Protein AF-A0A1I2KSP2-F1 (afdb_monomer)

Secondary structure (DSSP, 8-state):
-PPP-S-GGG--EEEEEETTTTEEEEEE--HHHHHHHHHTTPPPSEEEEETTEEEEEEEEEEGGGHHHHHHTTTT---

Solvent-accessible surface area (backbone atoms only — not comparable to full-atom values): 4703 Å² total; per-residue (Å²): 134,66,63,76,77,60,55,78,90,72,48,48,71,50,77,47,77,39,79,88,82,37,34,37,36,38,39,34,37,37,29,70,52,53,46,51,42,47,75,70,72,51,69,66,76,44,77,44,67,56,96,86,40,68,45,35,40,28,36,71,47,48,54,91,56,40,68,64,49,63,75,67,44,76,80,60,83,128

Structure (mmCIF, N/CA/C/O backbone):
data_AF-A0A1I2KSP2-F1
#
_entry.id   AF-A0A1I2KSP2-F1
#
loop_
_atom_site.group_PDB
_atom_site.id
_atom_site.type_symbol
_atom_site.label_atom_id
_atom_site.label_alt_id
_atom_site.label_comp_id
_atom_site.label_asym_id
_atom_site.label_entity_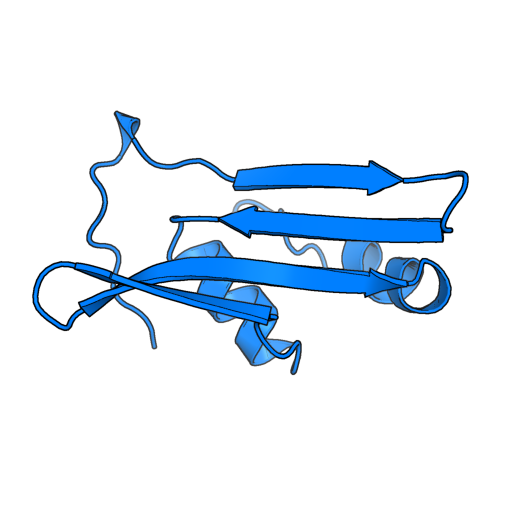id
_atom_site.label_seq_id
_atom_site.pdbx_PDB_ins_code
_atom_site.Cartn_x
_atom_site.Cartn_y
_atom_site.Cartn_z
_atom_site.occupancy
_atom_site.B_iso_or_equiv
_atom_site.auth_seq_id
_atom_site.auth_comp_id
_atom_site.auth_asym_id
_atom_site.auth_atom_id
_atom_site.pdbx_PDB_model_num
ATOM 1 N N . MET A 1 1 ? -14.131 -4.248 2.937 1.00 84.38 1 MET A N 1
ATOM 2 C CA . MET A 1 1 ? -13.498 -2.988 3.379 1.00 84.38 1 MET A CA 1
ATOM 3 C C . MET A 1 1 ? -12.683 -3.300 4.624 1.00 84.38 1 MET A C 1
ATOM 5 O O . MET A 1 1 ? -13.242 -3.855 5.561 1.00 84.38 1 MET A O 1
ATOM 9 N N . ILE A 1 2 ? -11.375 -3.051 4.596 1.00 92.69 2 ILE A N 1
AT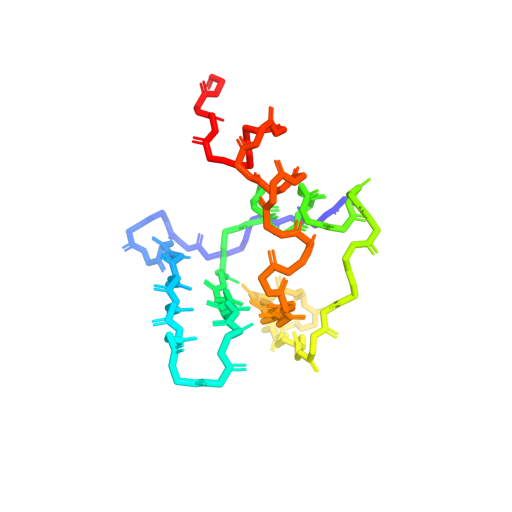OM 10 C CA . ILE A 1 2 ? -10.465 -3.309 5.723 1.00 92.69 2 ILE A CA 1
ATOM 11 C C . ILE A 1 2 ? -10.671 -2.230 6.788 1.00 92.69 2 ILE A C 1
ATOM 13 O O . ILE A 1 2 ? -10.740 -1.048 6.446 1.00 92.69 2 ILE A O 1
ATOM 17 N N . LYS A 1 3 ? -10.764 -2.642 8.055 1.00 94.75 3 LYS A N 1
ATOM 18 C CA . LYS A 1 3 ? -10.915 -1.770 9.226 1.00 94.75 3 LYS A CA 1
ATOM 19 C C . LYS A 1 3 ? -9.550 -1.250 9.699 1.00 94.75 3 LYS A C 1
ATOM 21 O O . LYS A 1 3 ? -8.554 -1.959 9.598 1.00 94.75 3 LYS A O 1
ATOM 26 N N . GLN A 1 4 ? -9.502 -0.023 10.224 1.00 96.44 4 GLN A N 1
ATOM 27 C CA . GLN A 1 4 ? -8.307 0.491 10.900 1.00 96.44 4 GLN A CA 1
ATOM 28 C C . GLN A 1 4 ? -8.207 -0.112 12.303 1.00 96.44 4 GLN A C 1
ATOM 30 O O . GLN A 1 4 ? -9.106 0.102 13.115 1.00 96.44 4 GLN A O 1
ATOM 35 N N . ILE A 1 5 ? -7.118 -0.833 12.581 1.00 96.00 5 ILE A N 1
ATOM 36 C CA . ILE A 1 5 ? -6.863 -1.432 13.904 1.00 96.00 5 ILE A CA 1
ATOM 37 C C . ILE A 1 5 ? -5.587 -0.923 14.575 1.00 96.00 5 ILE A C 1
ATOM 39 O O . ILE A 1 5 ? -5.439 -1.075 15.780 1.00 96.00 5 ILE A O 1
ATOM 43 N N . ILE A 1 6 ? -4.674 -0.325 13.805 1.00 96.56 6 ILE A N 1
ATOM 44 C CA . ILE A 1 6 ? -3.447 0.272 14.335 1.00 96.56 6 ILE A CA 1
ATOM 45 C C . ILE A 1 6 ? -3.738 1.690 14.828 1.00 96.56 6 ILE A C 1
ATOM 47 O O . ILE A 1 6 ? -4.371 2.474 14.105 1.00 96.56 6 ILE A O 1
ATOM 51 N N . GLU A 1 7 ? -3.257 1.992 16.035 1.00 95.81 7 GLU A N 1
ATOM 52 C CA . GLU A 1 7 ? -3.304 3.310 16.676 1.00 95.81 7 GLU A CA 1
ATOM 53 C C . GLU A 1 7 ? -2.738 4.398 15.764 1.00 95.81 7 GLU A C 1
ATOM 55 O O . GLU A 1 7 ? 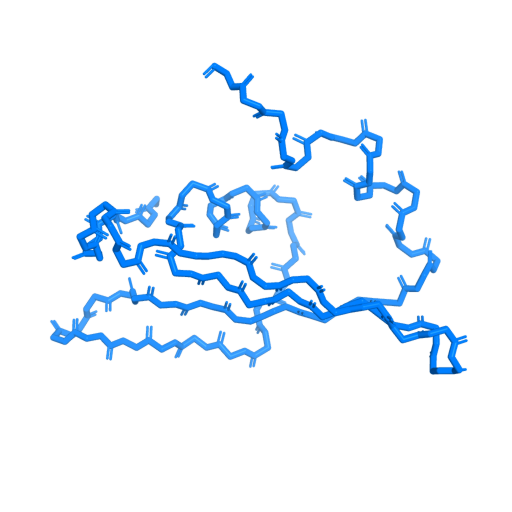-1.851 4.149 14.948 1.00 95.81 7 GLU A O 1
ATOM 60 N N . GLN A 1 8 ? -3.282 5.608 15.861 1.00 94.44 8 GLN A N 1
ATOM 61 C CA . GLN A 1 8 ? -3.029 6.671 14.889 1.00 94.44 8 GLN A CA 1
ATOM 62 C C . GLN A 1 8 ? -1.551 7.071 14.816 1.00 94.44 8 GLN A C 1
ATOM 64 O O . GLN A 1 8 ? -1.027 7.283 13.726 1.00 94.44 8 GLN A O 1
ATOM 69 N N . GLU A 1 9 ? -0.886 7.133 15.959 1.00 95.50 9 GLU A N 1
ATOM 70 C CA . GLU A 1 9 ? 0.538 7.414 16.133 1.00 95.50 9 GLU A CA 1
ATOM 71 C C . GLU A 1 9 ? 1.450 6.318 15.568 1.00 95.50 9 GLU A C 1
ATOM 73 O O . GLU A 1 9 ? 2.586 6.599 15.195 1.00 95.50 9 GLU A O 1
ATOM 78 N N . CYS A 1 10 ? 0.943 5.088 15.461 1.00 95.75 10 CYS A N 1
ATOM 79 C CA . CYS A 1 10 ? 1.663 3.939 14.919 1.00 95.75 10 CYS A CA 1
ATOM 80 C C . CYS A 1 10 ? 1.364 3.711 13.428 1.00 95.75 10 CYS A C 1
ATOM 82 O O . CYS A 1 10 ? 1.903 2.783 12.820 1.00 95.75 10 CYS A O 1
ATOM 84 N N . GLN A 1 11 ? 0.476 4.512 12.828 1.00 96.88 11 GLN A N 1
ATOM 85 C CA . GLN A 1 11 ? 0.151 4.393 11.412 1.00 96.88 11 GLN A CA 1
ATOM 86 C C . GLN A 1 11 ? 1.283 4.939 10.548 1.00 96.88 11 GLN A C 1
ATOM 88 O O . GLN A 1 11 ? 1.636 6.114 10.614 1.00 96.88 11 GLN A O 1
ATOM 93 N N . GLU A 1 12 ? 1.774 4.108 9.642 1.00 96.31 12 GLU A N 1
ATOM 94 C CA . GLU A 1 12 ? 2.839 4.447 8.719 1.00 96.31 12 GLU A CA 1
ATOM 95 C C . GLU A 1 12 ? 2.579 3.887 7.320 1.00 96.31 12 GLU A C 1
ATOM 97 O O . GLU A 1 12 ? 1.769 2.986 7.069 1.00 96.31 12 GLU A O 1
ATOM 102 N N . THR A 1 13 ? 3.255 4.485 6.351 1.00 96.25 13 THR A N 1
ATOM 103 C CA . THR A 1 13 ? 3.328 3.969 4.991 1.00 96.25 13 THR A CA 1
ATOM 104 C C . THR A 1 13 ? 4.726 4.229 4.478 1.00 96.25 13 THR A C 1
ATOM 106 O O . THR A 1 13 ? 5.134 5.379 4.340 1.00 96.25 13 THR A O 1
ATOM 109 N N . ASN A 1 14 ? 5.437 3.148 4.192 1.00 95.56 14 ASN A N 1
ATOM 110 C CA . ASN A 1 14 ? 6.808 3.177 3.721 1.00 95.56 14 ASN A CA 1
ATOM 111 C C . ASN A 1 14 ? 6.806 2.891 2.223 1.00 95.56 14 ASN A C 1
ATOM 113 O O . ASN A 1 14 ? 6.307 1.857 1.780 1.00 95.56 14 ASN A O 1
ATOM 117 N N . ILE A 1 15 ? 7.346 3.828 1.448 1.00 93.19 15 ILE A N 1
ATOM 118 C CA . ILE A 1 15 ? 7.483 3.710 -0.003 1.00 93.19 15 ILE A CA 1
ATOM 119 C C . ILE A 1 15 ? 8.971 3.625 -0.302 1.00 93.19 15 ILE A C 1
ATOM 121 O O . ILE A 1 15 ? 9.719 4.567 -0.048 1.00 93.19 15 ILE A O 1
ATOM 125 N N . ASN A 1 16 ? 9.394 2.497 -0.852 1.00 93.06 16 ASN A N 1
ATOM 126 C CA . ASN A 1 16 ? 10.749 2.293 -1.328 1.00 93.06 16 ASN A CA 1
ATOM 127 C C . ASN A 1 16 ? 10.734 2.291 -2.858 1.00 93.06 16 ASN A C 1
ATOM 129 O O . ASN A 1 16 ? 9.953 1.568 -3.478 1.00 93.06 16 ASN A O 1
ATOM 133 N N . ILE A 1 17 ? 11.576 3.133 -3.451 1.00 90.50 17 ILE A N 1
ATOM 134 C CA . ILE A 1 17 ? 11.733 3.253 -4.898 1.00 90.50 17 ILE A CA 1
ATOM 135 C C . ILE A 1 17 ? 13.132 2.760 -5.238 1.00 90.50 17 ILE A C 1
ATOM 137 O O . ILE A 1 17 ? 14.122 3.387 -4.862 1.00 90.50 17 ILE A O 1
ATOM 141 N N . ASP A 1 18 ? 13.192 1.651 -5.960 1.00 89.88 18 ASP A N 1
ATOM 142 C CA . ASP A 1 18 ? 14.431 1.061 -6.433 1.00 89.88 18 ASP A CA 1
ATOM 143 C C . ASP A 1 18 ? 14.618 1.398 -7.914 1.00 89.88 18 ASP A C 1
ATOM 145 O O . ASP A 1 18 ? 13.915 0.883 -8.786 1.00 89.88 18 ASP A O 1
ATOM 149 N N . TYR A 1 19 ? 15.549 2.307 -8.200 1.00 85.12 19 TYR A N 1
ATOM 150 C CA . TYR A 1 19 ? 15.836 2.747 -9.566 1.00 85.12 19 TYR A CA 1
ATOM 151 C C . TYR A 1 19 ? 16.641 1.727 -10.369 1.00 85.12 19 TYR A C 1
ATOM 153 O O . TYR A 1 19 ? 16.556 1.737 -11.599 1.00 85.12 19 TYR A O 1
ATOM 161 N N . TYR A 1 20 ? 17.422 0.877 -9.698 1.00 89.62 20 TYR A N 1
ATOM 162 C CA . TYR A 1 20 ? 18.225 -0.139 -10.368 1.00 89.62 20 TYR A CA 1
ATOM 163 C C . TYR A 1 20 ? 17.314 -1.260 -10.870 1.00 89.62 20 TYR A C 1
ATOM 165 O O . TYR A 1 20 ? 17.271 -1.535 -12.071 1.00 89.62 20 TYR A O 1
ATOM 173 N N . ASP A 1 21 ? 16.492 -1.798 -9.969 1.00 90.12 21 ASP A N 1
ATOM 174 C CA . ASP A 1 21 ? 15.523 -2.852 -10.282 1.00 90.12 21 ASP A CA 1
ATOM 175 C C . ASP A 1 21 ? 14.264 -2.315 -10.988 1.00 90.12 21 ASP A C 1
ATOM 177 O O . ASP A 1 21 ? 13.466 -3.086 -11.523 1.00 90.12 21 ASP A O 1
ATOM 181 N N . LYS A 1 22 ? 14.068 -0.988 -11.010 1.00 89.44 22 LYS A N 1
ATOM 182 C CA . LYS A 1 22 ? 12.876 -0.302 -11.545 1.00 89.44 22 LYS A CA 1
ATOM 183 C C . LYS A 1 22 ? 11.576 -0.802 -10.908 1.00 89.44 22 LYS A C 1
ATOM 185 O O . LYS A 1 22 ? 10.570 -1.017 -11.596 1.00 89.44 22 LYS A O 1
ATOM 190 N N . VAL A 1 23 ? 11.582 -0.953 -9.586 1.00 91.31 23 VAL A N 1
ATOM 191 C CA . VAL A 1 23 ? 10.434 -1.418 -8.795 1.00 91.31 23 VAL A CA 1
ATOM 192 C C . VAL A 1 23 ? 10.119 -0.483 -7.641 1.00 91.31 23 VAL A C 1
ATOM 194 O O . VAL A 1 23 ? 10.977 0.211 -7.099 1.00 91.31 23 VAL A O 1
ATOM 197 N N . ILE A 1 24 ? 8.851 -0.481 -7.256 1.00 91.12 24 ILE A N 1
ATOM 198 C CA . ILE A 1 24 ? 8.323 0.306 -6.153 1.00 91.12 24 ILE A CA 1
ATOM 199 C C . ILE A 1 24 ? 7.664 -0.649 -5.188 1.00 91.12 24 ILE A C 1
ATOM 201 O O . ILE A 1 24 ? 6.799 -1.443 -5.564 1.00 91.12 24 ILE A O 1
ATOM 205 N N . ARG A 1 25 ? 8.096 -0.557 -3.937 1.00 94.12 25 ARG A N 1
ATOM 206 C CA . ARG A 1 25 ? 7.614 -1.379 -2.839 1.00 94.12 25 ARG A CA 1
ATOM 207 C C . ARG A 1 25 ? 6.896 -0.479 -1.858 1.00 94.12 25 ARG A C 1
ATOM 209 O O . ARG A 1 25 ? 7.421 0.559 -1.458 1.00 94.12 25 ARG A O 1
ATOM 216 N N . ILE A 1 26 ? 5.691 -0.874 -1.486 1.00 95.25 26 ILE A N 1
ATOM 217 C CA . ILE A 1 26 ? 4.884 -0.156 -0.509 1.00 95.25 26 ILE A CA 1
ATOM 218 C C . ILE A 1 26 ? 4.598 -1.106 0.624 1.00 95.25 26 ILE A C 1
ATOM 220 O O . ILE A 1 26 ? 4.043 -2.173 0.401 1.00 95.25 26 ILE A O 1
ATOM 224 N N . TYR A 1 27 ? 4.931 -0.692 1.831 1.00 97.50 27 TYR A N 1
ATOM 225 C CA . TYR A 1 27 ? 4.399 -1.273 3.048 1.00 97.50 27 TYR A CA 1
ATOM 226 C C . TYR A 1 27 ? 3.454 -0.259 3.685 1.00 97.50 27 TYR A C 1
ATOM 228 O O . TYR A 1 27 ? 3.747 0.937 3.712 1.00 97.50 27 TYR A O 1
ATOM 236 N N . THR A 1 28 ? 2.313 -0.712 4.191 1.00 97.88 28 THR A N 1
ATOM 237 C CA . THR A 1 28 ? 1.390 0.154 4.922 1.00 97.88 28 THR A CA 1
ATOM 238 C C . THR A 1 28 ? 0.607 -0.636 5.958 1.00 97.88 28 THR A C 1
ATOM 240 O O . THR A 1 28 ? 0.156 -1.752 5.697 1.00 97.88 28 THR A O 1
ATOM 243 N N . ASN A 1 29 ? 0.404 -0.025 7.120 1.00 97.69 29 ASN A N 1
ATOM 244 C CA . ASN A 1 29 ? -0.535 -0.481 8.146 1.00 97.69 29 ASN A CA 1
ATOM 245 C C . ASN A 1 29 ? -1.766 0.456 8.248 1.00 97.69 29 ASN A C 1
ATOM 247 O O . ASN A 1 29 ? -2.583 0.383 9.172 1.00 97.69 29 ASN A O 1
ATOM 251 N N . LYS A 1 30 ? -1.913 1.353 7.261 1.00 97.25 30 LYS A N 1
ATOM 252 C CA . LYS A 1 30 ? -3.017 2.303 7.147 1.00 97.25 30 LYS A CA 1
ATOM 2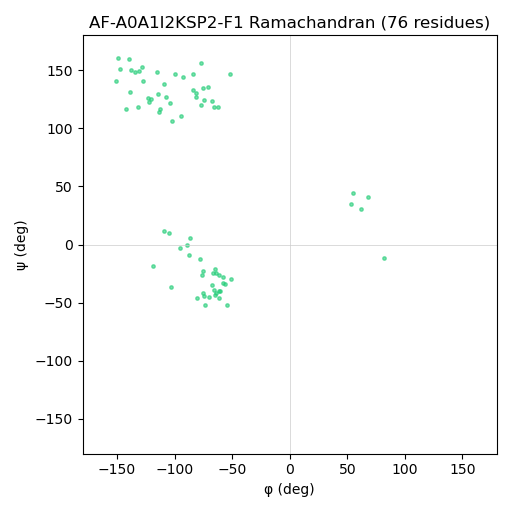53 C C . LYS A 1 30 ? -4.106 1.723 6.248 1.00 97.25 30 LYS A C 1
ATOM 255 O O . LYS A 1 30 ? -3.954 1.607 5.031 1.00 97.25 30 LYS A O 1
ATOM 260 N N . SER A 1 31 ? -5.247 1.392 6.842 1.00 96.50 31 SER A N 1
ATOM 261 C CA . SER A 1 31 ? -6.384 0.746 6.168 1.00 96.50 31 SER A CA 1
ATOM 262 C C . SER A 1 31 ? -6.901 1.513 4.955 1.00 96.50 31 SER A C 1
ATOM 264 O O . SER A 1 31 ? -7.311 0.899 3.971 1.00 96.50 31 SER A O 1
ATOM 266 N N . THR A 1 32 ? -6.852 2.845 4.969 1.00 94.94 32 THR A N 1
ATOM 267 C CA . THR A 1 32 ? -7.274 3.662 3.823 1.00 94.94 32 THR A CA 1
ATOM 268 C C . THR A 1 32 ? -6.369 3.460 2.611 1.00 94.94 32 THR A C 1
ATOM 270 O O . THR A 1 32 ? -6.874 3.358 1.494 1.00 94.94 32 THR A O 1
ATOM 273 N N . VAL A 1 33 ? -5.055 3.328 2.815 1.00 93.94 33 VAL A N 1
ATOM 274 C CA . VAL A 1 33 ? -4.094 3.041 1.740 1.00 93.94 33 VAL A CA 1
ATOM 275 C C . VAL A 1 33 ? -4.275 1.607 1.246 1.00 93.94 33 VAL A C 1
ATOM 277 O O . VAL A 1 33 ? -4.394 1.405 0.040 1.00 93.94 33 VAL A O 1
ATOM 280 N N . MET A 1 34 ? -4.406 0.632 2.156 1.00 96.12 34 MET A N 1
ATOM 281 C CA . MET A 1 34 ? -4.679 -0.768 1.792 1.00 96.12 34 MET A CA 1
ATOM 282 C C . MET A 1 34 ? -5.933 -0.889 0.915 1.00 96.12 34 MET A C 1
ATOM 284 O O . MET A 1 34 ? -5.875 -1.438 -0.182 1.00 96.12 34 MET A O 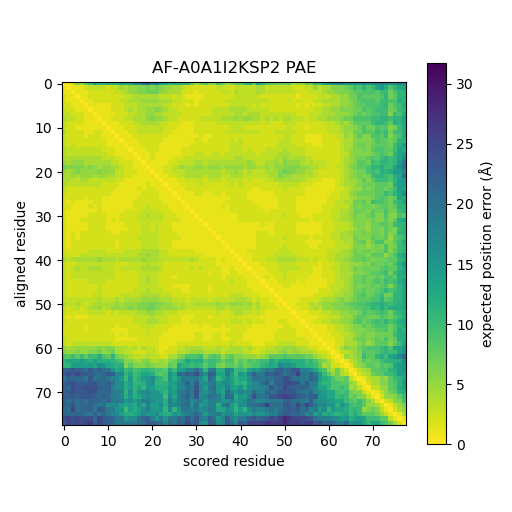1
ATOM 288 N N . ASN A 1 35 ? -7.058 -0.311 1.353 1.00 94.88 35 ASN A N 1
ATOM 289 C CA . ASN A 1 35 ? -8.304 -0.334 0.585 1.00 94.88 35 ASN A CA 1
ATOM 290 C C . ASN A 1 35 ? -8.148 0.353 -0.784 1.00 94.88 35 ASN A C 1
ATOM 292 O O . ASN A 1 35 ? -8.673 -0.157 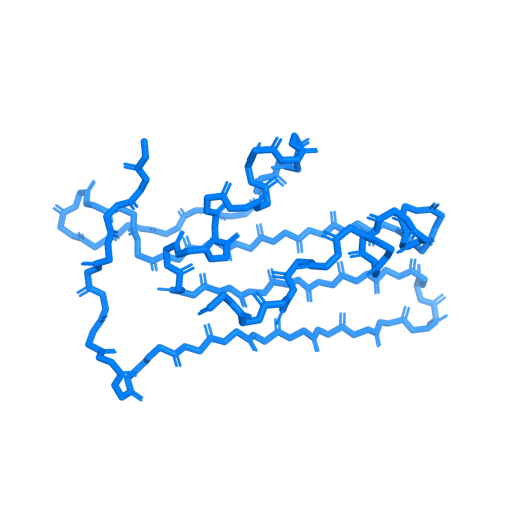-1.769 1.00 94.88 35 ASN A O 1
ATOM 296 N N . ARG A 1 36 ? -7.422 1.479 -0.881 1.00 92.00 36 ARG A N 1
ATOM 297 C CA . ARG A 1 36 ? -7.166 2.152 -2.170 1.00 92.00 36 ARG A CA 1
ATOM 298 C C . ARG A 1 36 ? -6.386 1.257 -3.132 1.00 92.00 36 ARG A C 1
ATOM 300 O O . ARG A 1 36 ? -6.782 1.145 -4.287 1.00 92.00 36 ARG A O 1
ATOM 307 N N . LEU A 1 37 ? -5.324 0.607 -2.659 1.00 91.19 37 LEU A N 1
ATOM 308 C CA . LEU A 1 37 ? -4.495 -0.277 -3.484 1.00 91.19 37 LEU A CA 1
ATOM 309 C C . LEU A 1 37 ? -5.282 -1.498 -3.971 1.00 91.19 37 LEU A C 1
ATOM 311 O O . LEU A 1 37 ? -5.247 -1.809 -5.161 1.00 91.19 37 LEU A O 1
ATOM 315 N N . LEU A 1 38 ? -6.074 -2.113 -3.092 1.00 92.62 38 LEU A N 1
ATOM 316 C CA . LEU A 1 38 ? -6.956 -3.221 -3.464 1.00 92.62 38 LEU A CA 1
ATOM 317 C C . LEU A 1 38 ? -8.037 -2.791 -4.464 1.00 92.62 38 LEU A C 1
ATOM 319 O O . LEU A 1 38 ? -8.270 -3.486 -5.446 1.00 92.62 38 LEU A O 1
ATOM 323 N N . ASN A 1 39 ? -8.649 -1.617 -4.274 1.00 90.75 39 ASN A N 1
ATOM 324 C CA . ASN A 1 39 ? -9.645 -1.074 -5.208 1.00 90.75 39 ASN A CA 1
ATOM 325 C C . ASN A 1 39 ? -9.052 -0.749 -6.590 1.00 90.75 39 ASN A C 1
ATOM 327 O O . ASN A 1 39 ? -9.783 -0.654 -7.574 1.00 90.75 39 ASN A O 1
ATOM 331 N N . MET A 1 40 ? -7.735 -0.560 -6.675 1.00 86.25 40 MET A N 1
ATOM 332 C CA . MET A 1 40 ? -7.007 -0.398 -7.934 1.00 86.25 40 MET A CA 1
ATOM 333 C C . MET A 1 40 ? -6.577 -1.736 -8.552 1.00 86.25 40 MET A C 1
ATOM 335 O O . MET A 1 40 ? -5.890 -1.724 -9.573 1.00 86.25 40 MET A O 1
ATOM 339 N N . ASN A 1 41 ? -6.996 -2.865 -7.970 1.00 88.81 41 ASN A N 1
ATOM 340 C CA . ASN A 1 41 ? -6.621 -4.226 -8.351 1.00 88.81 41 ASN A CA 1
ATOM 341 C C . ASN A 1 41 ? -5.115 -4.513 -8.217 1.00 88.81 41 ASN A C 1
ATOM 343 O O . ASN A 1 41 ? -4.570 -5.312 -8.978 1.00 88.81 41 ASN A O 1
ATOM 347 N N . TYR A 1 42 ? -4.425 -3.867 -7.269 1.00 89.81 42 TYR A N 1
ATOM 348 C CA . TYR A 1 42 ? -3.083 -4.305 -6.889 1.00 89.81 42 TYR A CA 1
ATOM 349 C C . TYR A 1 42 ? -3.176 -5.469 -5.910 1.00 89.81 42 TYR A C 1
ATOM 351 O O . TYR A 1 42 ? -3.830 -5.373 -4.871 1.00 89.81 42 TYR A O 1
ATOM 359 N N . GLU A 1 43 ? -2.481 -6.554 -6.233 1.00 92.88 43 GLU A N 1
ATOM 360 C CA . GLU A 1 43 ? -2.390 -7.720 -5.366 1.00 92.88 43 GLU A CA 1
ATOM 361 C C . GLU A 1 43 ? -1.329 -7.489 -4.278 1.00 92.88 43 GLU A C 1
ATOM 363 O O . GLU A 1 43 ? -0.210 -7.060 -4.587 1.00 92.88 43 GLU A O 1
ATOM 368 N N . PRO A 1 44 ? -1.656 -7.734 -2.998 1.00 96.12 44 PRO A N 1
ATOM 369 C CA . PRO A 1 44 ? -0.680 -7.654 -1.926 1.00 96.12 44 PRO A CA 1
ATOM 370 C C . PRO A 1 44 ? 0.308 -8.820 -2.022 1.00 96.12 44 PRO A C 1
ATOM 372 O O . PRO A 1 44 ? -0.080 -9.974 -2.198 1.00 96.12 44 PRO A O 1
ATOM 375 N N . LYS A 1 45 ? 1.594 -8.514 -1.853 1.00 96.88 45 LYS A N 1
ATOM 376 C CA . LYS A 1 45 ? 2.679 -9.496 -1.778 1.00 96.88 45 LYS A CA 1
ATOM 377 C C . LYS A 1 45 ? 2.682 -10.202 -0.423 1.00 96.88 45 LYS A C 1
ATOM 379 O O . LYS A 1 45 ? 2.833 -11.415 -0.378 1.00 96.88 45 LYS A O 1
ATOM 384 N N . ASN A 1 46 ? 2.459 -9.449 0.657 1.00 97.38 46 ASN A N 1
ATOM 385 C CA . ASN A 1 46 ? 2.270 -9.979 2.007 1.00 97.38 46 ASN A CA 1
ATOM 386 C C . ASN A 1 46 ? 1.031 -9.355 2.658 1.00 97.38 46 ASN A C 1
ATOM 388 O O . ASN A 1 46 ? 0.697 -8.195 2.398 1.00 97.38 46 ASN A O 1
ATOM 392 N N . ILE A 1 47 ? 0.381 -10.125 3.533 1.00 97.88 47 ILE A N 1
ATOM 393 C CA . ILE A 1 47 ? -0.727 -9.680 4.381 1.00 97.88 47 ILE A CA 1
ATOM 394 C C . ILE A 1 47 ? -0.435 -10.155 5.801 1.00 97.88 47 ILE A C 1
ATOM 396 O O . ILE A 1 47 ? -0.414 -11.361 6.051 1.00 97.88 47 ILE A O 1
ATOM 400 N N . ASP A 1 48 ? -0.289 -9.217 6.728 1.00 97.50 48 ASP A N 1
ATOM 401 C CA . ASP A 1 48 ? -0.106 -9.529 8.141 1.00 97.50 48 ASP A CA 1
ATOM 402 C C . ASP A 1 48 ? -1.431 -9.379 8.886 1.00 97.50 48 ASP A C 1
ATOM 404 O O . ASP A 1 48 ? -2.279 -8.537 8.555 1.00 97.50 48 ASP A O 1
ATOM 408 N N . LYS A 1 49 ? -1.623 -10.215 9.909 1.00 97.06 49 LYS A N 1
ATOM 409 C CA . LYS A 1 49 ? -2.821 -10.198 10.748 1.00 97.06 49 LYS A CA 1
ATOM 410 C C . LYS A 1 49 ? -2.456 -10.110 12.219 1.00 97.06 49 LYS A C 1
ATOM 412 O O . LYS A 1 49 ? -1.560 -10.808 12.684 1.00 97.06 49 LYS A O 1
ATOM 417 N N . MET A 1 50 ? -3.231 -9.329 12.959 1.00 92.69 50 MET A N 1
ATOM 418 C CA . MET A 1 50 ? -3.182 -9.237 14.412 1.00 92.69 50 MET A CA 1
ATOM 419 C C . MET A 1 50 ? -4.566 -9.588 14.954 1.00 92.69 50 MET A C 1
ATOM 421 O O . MET A 1 50 ? -5.561 -8.983 14.560 1.00 92.69 50 MET A O 1
ATOM 425 N N . ASN A 1 51 ? -4.649 -10.604 15.817 1.00 93.06 51 ASN A N 1
ATOM 426 C CA . ASN A 1 51 ? -5.917 -11.109 16.365 1.00 93.06 51 ASN A CA 1
ATOM 427 C C . ASN A 1 51 ? -6.963 -11.470 15.287 1.00 93.06 51 ASN A C 1
ATOM 429 O O . ASN A 1 51 ? -8.159 -11.272 15.470 1.00 93.06 51 ASN A O 1
ATOM 433 N N . GLY A 1 52 ? -6.513 -11.985 14.138 1.00 93.81 52 GLY A N 1
ATOM 434 C CA . GLY A 1 52 ? -7.379 -12.363 13.014 1.00 93.81 52 GLY A CA 1
ATOM 435 C C . GLY A 1 52 ? -7.796 -11.210 12.091 1.00 93.81 52 GLY A C 1
ATOM 436 O O . GLY A 1 52 ? -8.268 -11.479 10.984 1.00 93.81 52 GLY A O 1
ATOM 437 N N . GLU A 1 53 ? -7.560 -9.952 12.475 1.00 95.44 53 GLU A N 1
ATOM 438 C CA . GLU A 1 53 ? -7.805 -8.769 11.643 1.00 95.44 53 GLU A CA 1
ATOM 439 C C . GLU A 1 53 ? -6.540 -8.382 10.859 1.00 95.44 53 GLU A C 1
ATOM 441 O O . GLU A 1 53 ? -5.424 -8.523 11.354 1.00 95.44 53 GLU A O 1
ATOM 446 N N . ILE A 1 54 ? -6.694 -7.906 9.618 1.00 97.19 54 ILE A N 1
ATOM 447 C CA . ILE A 1 54 ? -5.556 -7.457 8.798 1.00 97.19 54 ILE A CA 1
ATOM 448 C C . ILE A 1 54 ? -4.953 -6.196 9.424 1.00 97.19 54 ILE A C 1
ATOM 450 O O . ILE A 1 54 ? -5.659 -5.198 9.578 1.00 97.19 54 ILE A O 1
ATOM 454 N N . CYS A 1 55 ? -3.657 -6.236 9.742 1.00 96.94 55 CYS A N 1
ATOM 455 C CA . CYS A 1 55 ? -2.935 -5.115 10.346 1.00 96.94 55 CYS A CA 1
ATOM 456 C C . CYS A 1 55 ? -2.044 -4.368 9.346 1.00 96.94 55 CYS A C 1
ATOM 458 O O . CYS A 1 55 ? -1.976 -3.142 9.406 1.00 96.94 55 CYS A O 1
ATOM 460 N N . SER A 1 56 ? -1.420 -5.072 8.400 1.00 97.94 56 SER A N 1
ATOM 461 C CA . SER A 1 56 ? -0.581 -4.479 7.357 1.00 97.94 56 SER A CA 1
ATOM 462 C C . SER A 1 56 ? -0.605 -5.278 6.062 1.00 97.94 56 SER A C 1
ATOM 464 O O . SER A 1 56 ? -0.975 -6.454 6.022 1.00 97.94 56 SER A O 1
ATOM 466 N N . MET A 1 57 ? -0.210 -4.610 4.981 1.00 98.19 57 MET A N 1
ATOM 467 C CA . MET A 1 57 ? 0.013 -5.216 3.676 1.00 98.19 57 MET A CA 1
ATOM 468 C C . MET A 1 57 ? 1.276 -4.649 3.037 1.00 98.19 57 MET A C 1
ATOM 470 O O . MET A 1 57 ? 1.614 -3.475 3.231 1.00 98.19 57 MET A O 1
ATOM 474 N N . SER A 1 58 ? 1.927 -5.470 2.216 1.00 97.56 58 SER A N 1
ATOM 475 C CA . SER A 1 58 ? 2.966 -5.014 1.298 1.00 97.56 58 SER A CA 1
ATOM 476 C C . SER A 1 58 ? 2.550 -5.209 -0.156 1.00 97.56 58 SER A C 1
ATOM 478 O O . SER A 1 58 ? 1.832 -6.148 -0.490 1.00 97.56 58 SER A O 1
ATOM 480 N N . PHE A 1 59 ? 3.010 -4.324 -1.030 1.00 95.06 59 PHE A N 1
ATOM 481 C CA . PHE A 1 59 ? 2.748 -4.332 -2.464 1.00 95.06 59 PHE A C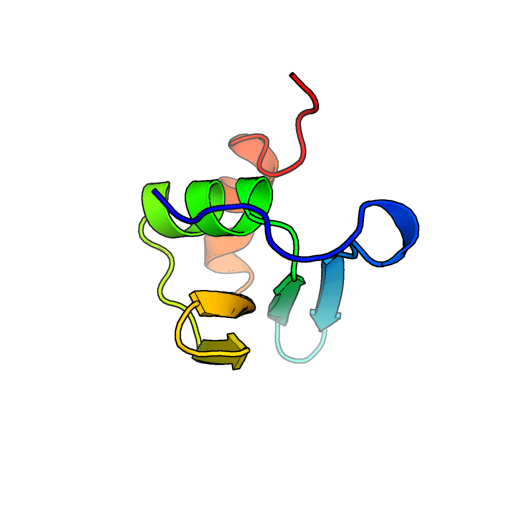A 1
ATOM 482 C C . PHE A 1 59 ? 4.053 -4.084 -3.211 1.00 95.06 59 PHE A C 1
ATOM 484 O O . PHE A 1 59 ? 4.923 -3.358 -2.726 1.00 95.06 59 PHE A O 1
ATOM 491 N N . GLU A 1 60 ? 4.179 -4.658 -4.402 1.00 93.75 60 GLU A N 1
ATOM 492 C CA . GLU A 1 60 ? 5.330 -4.456 -5.278 1.00 93.75 60 GLU A CA 1
ATOM 493 C C . GLU A 1 60 ? 4.846 -4.307 -6.717 1.00 93.75 60 GLU A C 1
ATOM 495 O O . GLU A 1 60 ? 4.035 -5.101 -7.197 1.00 93.75 60 GLU A O 1
ATOM 500 N N . PHE A 1 61 ? 5.320 -3.275 -7.407 1.00 88.50 61 PHE A N 1
ATOM 501 C CA . PHE A 1 61 ? 5.034 -3.084 -8.823 1.00 88.50 61 PHE A CA 1
ATOM 502 C C . PHE A 1 61 ? 6.205 -2.417 -9.538 1.00 88.50 61 PHE A C 1
ATOM 504 O O . PHE A 1 61 ? 6.974 -1.650 -8.964 1.00 88.50 61 PHE A O 1
ATOM 511 N N . THR A 1 62 ? 6.337 -2.728 -10.818 1.00 88.56 62 THR A N 1
ATOM 512 C CA . THR A 1 62 ? 7.359 -2.201 -11.718 1.00 88.56 62 THR A CA 1
ATOM 513 C C . THR A 1 62 ? 7.027 -0.772 -12.175 1.00 88.56 62 THR A C 1
ATOM 515 O O . THR A 1 62 ? 5.872 -0.331 -12.142 1.00 88.56 62 THR A O 1
ATOM 518 N N . PHE A 1 63 ? 8.049 -0.012 -12.579 1.00 78.94 63 PHE A N 1
ATOM 519 C CA . PHE A 1 63 ? 7.919 1.405 -12.959 1.00 78.94 63 PHE A CA 1
ATOM 520 C C . PHE A 1 63 ? 6.996 1.651 -14.161 1.00 78.94 63 PHE A C 1
ATOM 522 O O . PHE A 1 63 ? 6.406 2.721 -14.271 1.00 78.94 63 PHE A O 1
ATOM 529 N N . ASP A 1 64 ? 6.824 0.677 -15.048 1.00 75.00 64 ASP A N 1
ATOM 530 C CA . ASP A 1 64 ? 5.850 0.722 -16.148 1.00 75.00 64 ASP A CA 1
ATOM 531 C C . ASP A 1 64 ? 4.402 0.911 -15.651 1.00 75.00 64 ASP A C 1
ATOM 533 O O . ASP A 1 64 ? 3.588 1.544 -16.324 1.00 75.00 64 ASP A O 1
ATOM 537 N N . LYS A 1 65 ? 4.090 0.456 -14.432 1.00 68.75 65 LYS A N 1
ATOM 538 C CA . LYS A 1 65 ? 2.791 0.669 -13.774 1.00 68.75 65 LYS A CA 1
ATOM 539 C C . LYS A 1 65 ? 2.720 1.981 -12.980 1.00 68.75 65 LYS A C 1
ATOM 541 O O . LYS A 1 65 ? 1.630 2.382 -12.558 1.00 68.75 65 LYS A O 1
ATOM 546 N N . PHE A 1 66 ? 3.838 2.688 -12.807 1.00 63.25 66 PHE A N 1
ATOM 547 C CA . PHE A 1 66 ? 3.949 3.890 -11.973 1.00 63.25 66 PHE A CA 1
ATOM 548 C C . PHE A 1 66 ? 3.188 5.134 -12.468 1.00 63.25 66 PHE A C 1
ATOM 550 O O . PHE A 1 66 ? 2.624 5.840 -11.626 1.00 63.25 66 PHE A O 1
ATOM 557 N N . PRO A 1 67 ? 3.055 5.410 -13.783 1.00 56.38 67 PRO A N 1
ATOM 558 C CA . PRO A 1 67 ? 2.254 6.543 -14.259 1.00 56.38 67 PRO A CA 1
ATOM 559 C C . PRO A 1 67 ? 0.791 6.464 -13.795 1.00 56.38 67 PRO A C 1
ATOM 561 O O . PRO A 1 67 ? 0.172 7.477 -13.471 1.00 56.38 67 PRO A O 1
ATOM 564 N N . SER A 1 68 ? 0.255 5.243 -13.677 1.00 59.50 68 SER A N 1
ATOM 565 C CA . SER A 1 68 ? -1.099 4.993 -13.167 1.00 59.50 68 SER A CA 1
ATOM 566 C C . SER A 1 68 ? -1.212 5.140 -11.642 1.00 59.50 68 SER A C 1
ATOM 568 O O . SER A 1 68 ? -2.292 5.429 -11.130 1.00 59.50 68 SER A O 1
ATOM 570 N N . PHE A 1 69 ? -0.095 4.997 -10.926 1.00 56.97 69 PHE A N 1
ATOM 571 C CA . PHE A 1 69 ? -0.003 5.068 -9.472 1.00 56.97 69 PHE A CA 1
ATOM 572 C C . PHE A 1 69 ? 0.024 6.522 -8.961 1.00 56.97 69 PHE A C 1
ATOM 574 O O . PHE A 1 69 ? -0.744 6.878 -8.066 1.00 56.97 69 PHE A O 1
ATOM 581 N N . ILE A 1 70 ? 0.831 7.398 -9.576 1.00 59.09 70 ILE A N 1
ATOM 582 C CA . ILE A 1 70 ? 0.865 8.833 -9.231 1.00 59.09 70 ILE A CA 1
ATOM 583 C C . ILE A 1 70 ? -0.376 9.561 -9.768 1.00 59.09 70 ILE A C 1
ATOM 585 O O . ILE A 1 70 ? -1.006 10.328 -9.037 1.00 59.09 70 ILE A O 1
ATOM 589 N N . GLY A 1 71 ? -0.771 9.295 -11.020 1.00 55.12 71 GLY A N 1
ATOM 590 C CA . GLY A 1 71 ? -1.878 10.003 -11.676 1.00 55.12 71 GLY A CA 1
ATOM 591 C C . GLY A 1 71 ? -3.245 9.790 -11.015 1.00 55.12 71 GLY A C 1
ATOM 592 O O . GLY A 1 71 ? -4.115 10.653 -11.109 1.00 55.12 71 GLY A O 1
ATOM 593 N N . LYS A 1 72 ? -3.433 8.672 -10.300 1.00 57.03 72 LYS A N 1
ATOM 594 C CA . LYS A 1 72 ? -4.691 8.336 -9.609 1.00 57.03 72 LYS A CA 1
ATOM 595 C C . LYS A 1 72 ? -4.780 8.856 -8.168 1.00 57.03 72 LYS A C 1
ATOM 597 O O . LYS A 1 72 ? -5.806 8.660 -7.525 1.00 57.03 72 LYS A O 1
ATOM 602 N N . GLY A 1 73 ? -3.753 9.543 -7.656 1.00 57.69 73 GLY A N 1
ATOM 603 C CA . GLY A 1 73 ? -3.830 10.209 -6.353 1.00 57.69 73 GLY A CA 1
ATOM 604 C C . GLY A 1 73 ? -3.929 9.250 -5.163 1.00 57.69 73 GLY A C 1
ATOM 605 O O . GLY A 1 73 ? -4.665 9.530 -4.220 1.00 57.69 73 GLY A O 1
ATOM 606 N N . VAL A 1 74 ? -3.176 8.143 -5.168 1.00 57.56 74 VAL A N 1
ATOM 607 C CA . VAL A 1 74 ? -3.151 7.150 -4.068 1.00 57.56 74 VAL A CA 1
ATOM 608 C C . VAL A 1 74 ? -2.910 7.800 -2.697 1.00 57.56 74 VAL A C 1
ATOM 610 O O . VAL A 1 74 ? -3.477 7.358 -1.696 1.00 57.56 74 VAL A O 1
ATOM 613 N N . PHE A 1 75 ? -2.181 8.920 -2.663 1.00 57.47 75 PHE A N 1
ATOM 614 C CA . PHE A 1 75 ? -1.907 9.715 -1.462 1.00 57.47 75 PHE A CA 1
ATOM 615 C C . PHE A 1 75 ? -2.692 11.027 -1.357 1.00 57.47 75 PHE A C 1
ATOM 617 O O . PHE A 1 75 ? -2.394 11.828 -0.477 1.00 57.47 75 PHE A O 1
ATOM 624 N N . LYS A 1 76 ? -3.701 11.283 -2.205 1.00 51.81 76 LYS A N 1
ATOM 625 C CA . LYS A 1 76 ? -4.554 12.464 -2.011 1.00 51.81 76 LYS A CA 1
ATOM 626 C C . LYS A 1 76 ? -5.265 12.338 -0.664 1.00 51.81 76 LYS A C 1
ATOM 628 O O . LYS A 1 76 ? -6.018 11.383 -0.433 1.00 51.81 76 LYS A O 1
ATOM 633 N N . CYS A 1 77 ? -4.992 13.285 0.224 1.00 45.50 77 CYS A N 1
ATOM 634 C CA . CYS A 1 77 ? -5.818 13.537 1.390 1.00 45.50 77 CYS A CA 1
ATOM 635 C C . CYS A 1 77 ? -7.165 14.050 0.875 1.00 45.50 77 CYS A C 1
ATOM 637 O O . CYS A 1 77 ? -7.210 15.036 0.140 1.00 45.50 77 CYS A O 1
ATOM 639 N N . SER A 1 78 ? -8.226 13.305 1.169 1.00 49.19 78 SER A N 1
ATOM 640 C CA . SER A 1 78 ? -9.598 13.813 1.156 1.00 49.19 78 SER A CA 1
ATOM 641 C C . SER A 1 78 ? -9.830 14.607 2.428 1.00 49.19 78 SER A C 1
ATOM 643 O O . SER A 1 78 ? -9.411 14.061 3.476 1.00 49.19 78 SER A O 1
#

Nearest PDB structures (foldseek):
  2zho-assembly3_F  TM=4.415E-01  e=7.929E-01  Thermus thermophilus
  3ab4-assembly4_M  TM=4.786E-01  e=1.100E+00  Corynebacterium glutamicum
  3ab4-assembly1_C  TM=4.817E-01  e=2.410E+00  Corynebacterium glutamicum

Radius of gyration: 12.62 Å; Cα contacts (8 Å, |Δi|>4): 116; chains: 1; bounding box: 32×26×33 Å

pLDDT: mean 86.82, std 14.79, range [45.5, 98.19]

Mean predicted aligned error: 5.72 Å

Foldseek 3Di:
DADQDDDPVPWDKDWDQDPVQQKIKIKTQDVLLVVLCVVVVFDFPDFDDDPNGTRMTMGMDGNVCVVVVVVVPSPDDD

Sequence (78 aa):
MIKQIIEQECQETNINIDYYDKVIRIYTNKSTVMNRLLNMNYEPKNIDKMNGEICSMSFEFTFDKFPSFIGKGVFKCS

Organism: NCBI:txid1529

=== Feature glossary ===
Each block in this record encodes a different view of the same protein. In brief:

Predicted aligned error. PAE(i, j) answers: if I align the predicted and true structures on residue i, how far off (in Å) do I expect residue j to be? A block-diagonal PAE matrix with low values on the blocks and high values off-diagonal is the signature of a multi-domain protein with confidently predicted domains but uncertain inter-domain orientation.

Contact-map, Ramachandran, and PAE plots. Plot images: a contact map (which residues are close in 3D, as an N×N binary image), a Ramachandran scatter (backbone torsion angles, revealing secondary-structure composition at a glance), and — for AlphaFold structures — a PAE heatmap (pairwise prediction confidence).

Backbone torsions (φ/ψ). φ (phi) and ψ (psi) are the two rotatable backbone dihedrals per residue: φ is the C(i-1)–N–Cα–C torsion, ψ is the N–Cα–C–N(i+1) torsion, both in degrees on (−180°, 180°]. α-helical residues cluster near (−60°, −45°); β-strand residues near (−120°, +130°). A Ramachandran plot is simply a scatter of (φ, ψ) for every residue.

Foldseek 3Di. A 3Di character summarizes, for each residue, the relative orientation of the Cα frame of its nearest spatial neighbor. Because it encodes fold topology rather than chemistry, 3Di alignments detect remote structural similarity that sequence alignment misses.

Radius of gyration, Cα contacts, bounding box. Three whole-structure scalars: the radius of gyration (RMS distance of Cα from centroid, in Å), the count of Cα–Cα contacts (pairs closer than 8 Å and separated by more than four residues in sequence — i.e. tertiary, not local, contacts), and the bounding-box dimensions. Together they distinguish compact globular folds from extended fibres or disordered chains.

Sequence. Sequence gives the chain of amino acids in standard one-letter code (A=alanine, C=cysteine, …, Y=tyrosine), read N→C. It is the only feature that is directly encoded by the gene; all structural features are derived from the folded form of this sequence.

mmCIF coordinates. Atomic coordinates in PDBx/mmCIF format — the same representation the Protein Data Bank distributes. Each line of the _atom_site loop places one backbone atom in Cartesian space (units: ångströms, origin: arbitrary).

Secondary structure (3-state, P-SEA). Three-state secondary structure (P-SEA) collapses the eight DSSP classes into helix (a), strand (b), and coil (c). P-SEA assigns these from Cα geometry alone — distances and angles — without requiring backbone oxygens, so it works on any Cα trace.

InterPro / GO / CATH / organism. Functional annotations link the protein to curated databases. InterPro entries identify conserved domains and families by matching the sequence against member-database signatures (Pfam, PROSITE, CDD, …). Gene Ontology (GO) terms describe molecular function, biological process, and cellular component in a controlled vocabulary. CATH places the structure in a hierarchical fold classification (Class/Architecture/Topology/Homologous-superfamily). The organism is the source species.

B-factor. B-factor (Debye–Waller factor) reflects atomic displacement in the crystal lattice. It is an experimental observable (units Å²), not a prediction; low values mean the atom is pinned down, high values mean it moves or is heterogeneous across the crystal.

Rendered structure images. Structure images are PyMOL renders from six orthogonal camera directions. Cartoon representation draws helices as coils and strands a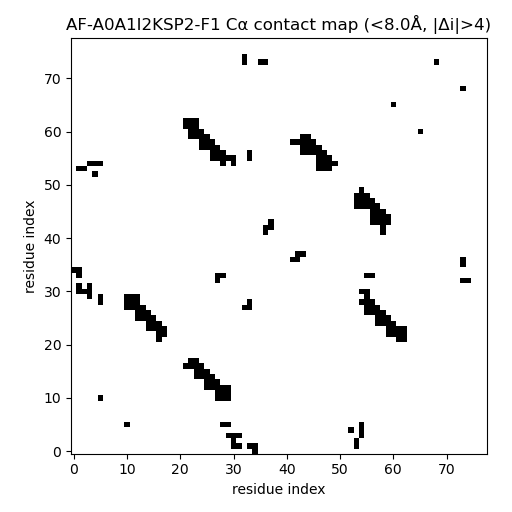s arrows; sticks shows the backbone as bonds; surface shows the solvent-excluded envelope. Rainbow coloring maps sequence position to hue (blue→red, N→C); chain coloring assigns a distinct color per polypeptide.

Solvent-accessible surface area. Solvent-accessible surface area (SASA) is the area in Å² traced out by the centre of a 1.4 Å probe sphere (a water molecule) rolled over the protein's van der Waals surface (Shrake–Rupley / Lee–Richards construction). Buried residues have near-zero SASA; fully exposed residues can exceed 200 Å². The total SASA scales roughly with the number of surface residues.

Secondary structure (8-state, DSSP). The SS8 string is DSSP's per-residue secondary-structure call. α-helix (H) means an i→i+4 H-bond ladder; β-strand (E) means the residue participates in a β-sheet; 3₁₀ (G) and π (I) are tighter and wider helices; T/S are turns/bends; '-' is loop.

pLDDT. For AlphaFold models, the B-factor field carries pLDDT — the model's own estimate of local accuracy on a 0–100 scale. Regions with pLDDT<50 should be treated as essentially unmodeled; they often correspond to intrinsically disordered segments.

Nearest PDB structures. Nearest PDB neighbors are the top structural matches found by Foldseek wh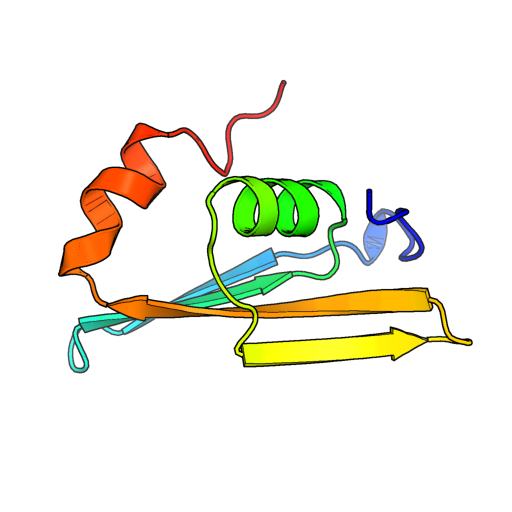en searching this structure against the entire Protein Data Bank. Each hit reports a TM-score (0 to 1; >0.5 almost always implies the same fold) and an E-value. These are *structural* homologs — they may share no detectable sequence similarity.